Protein AF-A0A1F7S0L2-F1 (afdb_monomer_lite)

Radius of gyration: 21.65 Å; chains: 1; bounding box: 44×36×61 Å

Secondary structure (DSSP, 8-state):
---SHHHHHHHHHTS-GGGG--TTSPP------------HHHHHHHHHHHHHTTS-HHHHHHHHHHHHHHHHHS---

Structure (mmCIF, N/CA/C/O backbone):
data_AF-A0A1F7S0L2-F1
#
_entry.id   AF-A0A1F7S0L2-F1
#
loop_
_atom_site.group_PDB
_atom_site.id
_atom_site.type_symbol
_atom_site.label_atom_id
_atom_site.label_alt_id
_atom_site.label_comp_id
_atom_site.label_asym_id
_atom_site.label_entity_id
_atom_site.label_seq_id
_atom_site.pdbx_PDB_ins_code
_atom_site.Cartn_x
_atom_site.Cartn_y
_atom_site.Cartn_z
_atom_site.occupancy
_atom_site.B_iso_or_equiv
_atom_site.auth_seq_id
_atom_site.auth_comp_id
_atom_site.auth_asym_id
_atom_site.auth_atom_id
_atom_site.pdbx_PDB_model_num
ATOM 1 N N . LYS A 1 1 ? 24.457 -1.526 -24.830 1.00 53.66 1 LYS A N 1
ATOM 2 C CA . LYS A 1 1 ? 24.130 -0.749 -23.607 1.00 53.66 1 LYS A CA 1
ATOM 3 C C . LYS A 1 1 ? 23.417 0.524 -24.040 1.00 53.66 1 LYS A C 1
ATOM 5 O O . LYS A 1 1 ? 24.067 1.371 -24.642 1.00 53.66 1 LYS A O 1
ATOM 10 N N . ALA A 1 2 ? 22.111 0.635 -23.809 1.00 57.94 2 ALA A N 1
ATOM 11 C CA . ALA A 1 2 ? 21.397 1.891 -24.014 1.00 57.94 2 ALA A CA 1
ATOM 12 C C . ALA A 1 2 ? 21.834 2.876 -22.917 1.00 57.94 2 ALA A C 1
ATOM 14 O O . ALA A 1 2 ? 21.759 2.552 -21.736 1.00 57.94 2 ALA A O 1
ATOM 15 N N . GLN A 1 3 ? 22.404 4.016 -23.311 1.00 79.94 3 GLN A N 1
ATOM 16 C CA . GLN A 1 3 ? 22.954 5.021 -22.387 1.00 79.94 3 GLN A CA 1
ATOM 17 C C . GLN A 1 3 ? 22.034 6.239 -22.205 1.00 79.94 3 GLN A C 1
ATOM 19 O O . GLN A 1 3 ? 22.399 7.177 -21.507 1.00 79.94 3 GLN A O 1
ATOM 24 N N . THR A 1 4 ? 20.850 6.222 -22.821 1.00 89.31 4 THR A N 1
ATOM 25 C CA . THR A 1 4 ? 19.807 7.246 -22.676 1.00 89.31 4 THR A CA 1
ATOM 26 C C . THR A 1 4 ? 18.447 6.565 -22.539 1.00 89.31 4 THR A C 1
ATOM 28 O O . THR A 1 4 ? 18.298 5.417 -22.966 1.00 89.31 4 THR A O 1
ATOM 31 N N . VAL A 1 5 ? 17.472 7.257 -21.943 1.00 87.56 5 VAL A N 1
ATOM 32 C CA . VAL A 1 5 ? 16.110 6.732 -21.731 1.00 87.56 5 VAL A CA 1
ATOM 33 C C . VAL A 1 5 ? 15.434 6.434 -23.069 1.00 87.56 5 VAL A C 1
ATOM 35 O O . VAL A 1 5 ? 14.808 5.394 -23.231 1.00 87.56 5 VAL A O 1
ATOM 38 N N . GLU A 1 6 ? 15.652 7.287 -24.064 1.00 89.62 6 GLU A N 1
ATOM 39 C CA . GLU A 1 6 ? 15.117 7.141 -25.418 1.00 89.62 6 GLU A CA 1
ATOM 40 C C . GLU A 1 6 ? 15.645 5.863 -26.075 1.00 89.62 6 GLU A C 1
ATOM 42 O O . GLU A 1 6 ? 14.872 5.058 -26.580 1.00 89.62 6 GLU A O 1
ATOM 47 N N . LYS A 1 7 ? 16.954 5.601 -25.961 1.00 89.31 7 LYS A N 1
ATOM 48 C CA . LYS A 1 7 ? 17.569 4.370 -26.480 1.00 89.31 7 LYS A CA 1
ATOM 49 C C . LYS A 1 7 ? 17.117 3.115 -25.734 1.00 89.31 7 LYS A C 1
ATOM 51 O O . LYS A 1 7 ? 17.221 2.021 -26.279 1.00 89.31 7 LYS A O 1
ATOM 56 N N . MET A 1 8 ? 16.700 3.242 -24.472 1.00 89.56 8 MET A N 1
ATOM 57 C CA . MET A 1 8 ? 16.107 2.132 -23.720 1.00 89.56 8 MET A CA 1
ATOM 58 C C . MET A 1 8 ? 14.695 1.836 -24.234 1.00 89.56 8 MET A C 1
ATOM 60 O O . MET A 1 8 ? 14.358 0.668 -24.381 1.00 89.56 8 MET A O 1
ATOM 64 N N . GLY A 1 9 ? 13.908 2.870 -24.551 1.00 88.06 9 GLY A N 1
ATOM 65 C CA . GLY A 1 9 ? 12.588 2.732 -25.174 1.00 88.06 9 GLY A CA 1
ATOM 66 C C . GLY A 1 9 ? 12.662 2.098 -26.562 1.00 88.06 9 GLY A C 1
ATOM 67 O O . GLY A 1 9 ? 12.079 1.043 -26.768 1.00 88.06 9 GLY A O 1
ATOM 68 N N . GLU A 1 10 ? 13.486 2.651 -27.459 1.00 92.00 10 GLU A N 1
ATOM 69 C CA . GLU A 1 10 ? 13.687 2.125 -28.824 1.00 92.00 10 GLU A CA 1
ATOM 70 C C . GLU A 1 10 ? 14.116 0.651 -28.838 1.00 92.00 10 GLU A C 1
ATOM 72 O O . GLU A 1 10 ? 13.777 -0.105 -29.750 1.00 92.00 10 GLU A O 1
ATOM 77 N N . PHE A 1 11 ? 14.892 0.234 -27.834 1.00 90.06 11 PHE A N 1
ATOM 78 C CA . PHE A 1 11 ? 15.262 -1.162 -27.668 1.00 90.06 11 PHE A CA 1
ATOM 79 C C . PHE A 1 11 ? 14.019 -2.021 -27.406 1.00 90.06 11 PHE A C 1
ATOM 81 O O . PHE A 1 11 ? 13.803 -2.982 -28.136 1.00 90.06 11 PHE A O 1
ATOM 88 N N . TRP A 1 12 ? 13.179 -1.656 -26.436 1.00 91.69 12 TRP A N 1
ATOM 89 C CA . TRP A 1 12 ? 11.965 -2.407 -26.099 1.00 91.69 12 TRP A CA 1
ATOM 90 C C . TRP A 1 12 ? 10.853 -2.311 -27.151 1.00 91.69 12 TRP A C 1
ATOM 92 O O . TRP A 1 12 ? 10.087 -3.254 -27.289 1.00 91.69 12 TRP A O 1
ATOM 102 N N . ASP A 1 13 ? 10.803 -1.250 -27.957 1.00 91.31 13 ASP A N 1
ATOM 103 C CA . ASP A 1 13 ? 9.859 -1.156 -29.083 1.00 91.31 13 ASP A CA 1
ATOM 104 C C . ASP A 1 13 ? 10.115 -2.229 -30.159 1.00 91.31 13 ASP A C 1
ATOM 106 O O . ASP A 1 13 ? 9.212 -2.590 -30.913 1.00 91.31 13 ASP A O 1
ATOM 110 N N . ASN A 1 14 ? 11.351 -2.737 -30.239 1.00 90.50 14 ASN A N 1
ATOM 111 C CA . ASN A 1 14 ? 11.789 -3.707 -31.247 1.00 90.50 14 ASN A CA 1
ATOM 112 C C . ASN A 1 14 ? 12.132 -5.092 -30.673 1.00 90.50 14 ASN A C 1
ATOM 114 O O . ASN A 1 14 ? 12.589 -5.954 -31.422 1.00 90.50 14 ASN A O 1
ATOM 118 N N . HIS A 1 15 ? 11.964 -5.304 -29.367 1.00 89.69 15 HIS A N 1
ATOM 119 C CA . HIS A 1 15 ? 12.337 -6.543 -28.686 1.00 89.69 15 HIS A CA 1
ATOM 120 C C . HIS A 1 15 ? 11.204 -7.011 -27.775 1.00 89.69 15 HIS A C 1
ATOM 122 O O . HIS A 1 15 ? 10.692 -6.228 -26.976 1.00 89.69 15 HIS A O 1
ATOM 128 N N . ASP A 1 16 ? 10.846 -8.294 -27.850 1.00 86.38 16 ASP A N 1
ATOM 129 C CA . ASP A 1 16 ? 9.861 -8.864 -26.937 1.00 86.38 16 ASP A CA 1
ATOM 130 C C . ASP A 1 16 ? 10.502 -9.141 -25.569 1.00 86.38 16 ASP A C 1
ATOM 132 O O . ASP A 1 16 ? 11.657 -9.557 -25.465 1.00 86.38 16 ASP A O 1
ATOM 136 N N . PHE A 1 17 ? 9.753 -8.913 -24.491 1.00 82.75 17 PHE A N 1
ATOM 137 C CA . PHE A 1 17 ? 10.234 -9.188 -23.137 1.00 82.75 17 PHE A CA 1
ATOM 138 C C . PHE A 1 17 ? 10.576 -10.672 -22.930 1.00 82.75 17 PHE A C 1
ATOM 140 O O . PHE A 1 17 ? 11.550 -10.988 -22.245 1.00 82.75 17 PHE A O 1
ATOM 147 N N . THR A 1 18 ? 9.813 -11.575 -23.550 1.00 83.81 18 THR A N 1
ATOM 148 C CA . THR A 1 18 ? 9.983 -13.029 -23.432 1.00 83.81 18 THR A CA 1
ATOM 149 C C . THR A 1 18 ? 11.294 -13.531 -24.036 1.00 83.81 18 THR A C 1
ATOM 151 O O . THR A 1 18 ? 11.824 -14.532 -23.561 1.00 83.81 18 THR A O 1
ATOM 154 N N . ASP A 1 19 ? 11.890 -12.797 -24.983 1.00 84.94 19 ASP A N 1
ATOM 155 C CA . ASP A 1 19 ? 13.199 -13.130 -25.569 1.00 84.94 19 ASP A CA 1
ATOM 156 C C . ASP A 1 19 ? 14.353 -12.997 -24.558 1.00 84.94 19 ASP A C 1
ATOM 158 O O . ASP A 1 19 ? 15.430 -13.572 -24.738 1.00 84.94 19 ASP A O 1
ATOM 162 N N . PHE A 1 20 ? 14.134 -12.233 -23.485 1.00 82.69 20 PHE A N 1
ATOM 163 C CA . PHE A 1 20 ? 15.091 -12.008 -22.399 1.00 82.69 20 PHE A CA 1
ATOM 164 C C . PHE A 1 20 ? 14.677 -12.703 -21.103 1.00 82.69 20 PHE A C 1
ATOM 166 O O . PHE A 1 20 ? 15.378 -12.572 -20.093 1.00 82.69 20 PHE A O 1
ATOM 173 N N . ASP A 1 21 ? 13.564 -13.441 -21.120 1.00 79.06 21 ASP A N 1
ATOM 174 C CA . ASP A 1 21 ? 13.125 -14.212 -19.972 1.00 79.06 21 ASP A CA 1
ATOM 175 C C . ASP A 1 21 ? 14.088 -15.383 -19.742 1.00 79.06 21 ASP A C 1
ATOM 177 O O . ASP A 1 21 ? 14.351 -16.222 -20.610 1.00 79.06 21 ASP A O 1
ATOM 181 N N . ASN A 1 22 ? 14.683 -15.420 -18.554 1.00 79.62 22 ASN A N 1
ATOM 182 C CA . ASN A 1 22 ? 15.616 -16.472 -18.201 1.00 79.62 22 ASN A CA 1
ATOM 183 C C . ASN A 1 22 ? 14.815 -17.669 -17.691 1.00 79.62 22 ASN A C 1
ATOM 185 O O . ASN A 1 22 ? 14.451 -17.708 -16.523 1.00 79.62 22 ASN A O 1
ATOM 189 N N . SER A 1 23 ? 14.630 -18.681 -18.538 1.00 72.31 23 SER A N 1
ATOM 190 C CA . SER A 1 23 ? 13.962 -19.947 -18.177 1.00 72.31 23 SER A CA 1
ATOM 191 C C . SER A 1 23 ? 14.544 -20.676 -16.948 1.00 72.31 23 SER A C 1
ATOM 193 O O . SER A 1 23 ? 13.891 -21.557 -16.392 1.00 72.31 23 SER A O 1
ATOM 195 N N . GLY A 1 24 ? 15.763 -20.333 -16.510 1.00 77.69 24 GLY A N 1
ATOM 196 C CA . GLY A 1 24 ? 16.374 -20.833 -15.275 1.00 77.69 24 GLY A CA 1
ATOM 197 C C . GLY A 1 24 ? 16.182 -19.932 -14.047 1.00 77.69 24 GLY A C 1
ATOM 198 O O . GLY A 1 24 ? 16.598 -20.313 -12.950 1.00 77.69 24 GLY A O 1
ATOM 199 N N . ALA A 1 25 ? 15.601 -18.741 -14.200 1.00 79.25 25 ALA A N 1
ATOM 200 C CA . ALA A 1 25 ? 15.266 -17.868 -13.085 1.00 79.25 25 ALA A CA 1
ATOM 201 C C . ALA A 1 25 ? 13.998 -18.391 -12.387 1.00 79.25 25 ALA A C 1
ATOM 203 O O . ALA A 1 25 ? 13.013 -18.709 -13.048 1.00 79.25 25 ALA A O 1
ATOM 204 N N . PRO A 1 26 ? 14.000 -18.516 -11.050 1.00 78.88 26 PRO A N 1
ATOM 205 C CA . PRO A 1 26 ? 12.820 -18.967 -10.334 1.00 78.88 26 PRO A CA 1
ATOM 206 C C . PRO A 1 26 ? 11.723 -17.903 -10.392 1.00 78.88 26 PRO A C 1
ATOM 208 O O . PRO A 1 26 ? 11.975 -16.734 -10.093 1.00 78.88 26 PRO A O 1
ATOM 211 N N . ASP A 1 27 ? 10.493 -18.329 -10.679 1.00 80.19 27 ASP A N 1
ATOM 212 C CA . ASP A 1 27 ? 9.321 -17.466 -10.549 1.00 80.19 27 ASP A CA 1
ATOM 213 C C . ASP A 1 27 ? 9.238 -16.885 -9.136 1.00 80.19 27 ASP A C 1
ATOM 215 O O . ASP A 1 27 ? 9.288 -17.605 -8.127 1.00 80.19 27 ASP A O 1
ATOM 219 N N . VAL A 1 28 ? 9.034 -15.571 -9.050 1.00 81.31 28 VAL A N 1
ATOM 220 C CA . VAL A 1 28 ? 8.744 -14.922 -7.773 1.00 81.31 28 VAL A CA 1
ATOM 221 C C . VAL A 1 28 ? 7.323 -15.292 -7.359 1.00 81.31 28 VAL A C 1
ATOM 223 O O . VAL A 1 28 ? 6.339 -14.693 -7.787 1.00 81.31 28 VAL A O 1
ATOM 226 N N . LYS A 1 29 ? 7.209 -16.290 -6.483 1.00 82.50 29 LYS A N 1
ATOM 227 C CA . LYS A 1 29 ? 5.938 -16.658 -5.857 1.00 82.50 29 LYS A CA 1
ATOM 228 C C . LYS A 1 29 ? 5.651 -15.714 -4.700 1.00 82.50 29 LYS A C 1
ATOM 230 O O . LYS A 1 29 ? 6.216 -15.860 -3.619 1.00 82.50 29 LYS A O 1
ATOM 235 N N . PHE A 1 30 ? 4.735 -14.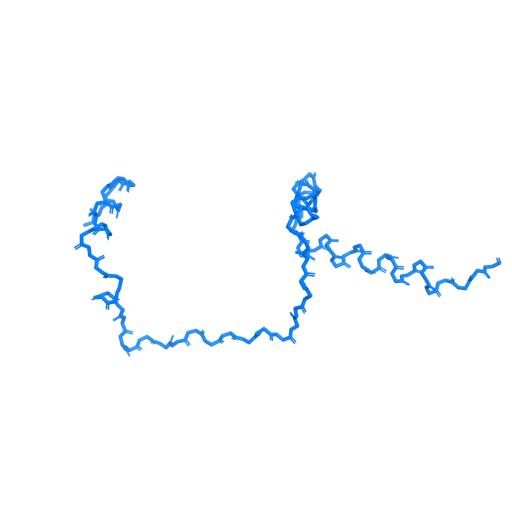779 -4.903 1.00 82.31 30 PHE A N 1
ATOM 236 C CA . PHE A 1 30 ? 4.142 -14.019 -3.811 1.00 82.31 30 PHE A CA 1
ATOM 237 C C . PHE A 1 30 ? 2.712 -14.495 -3.560 1.00 82.31 30 PHE A C 1
ATOM 239 O O . PHE A 1 30 ? 1.975 -14.857 -4.476 1.00 82.31 30 PHE A O 1
ATOM 246 N N . LYS A 1 31 ? 2.322 -14.510 -2.286 1.00 86.94 31 LYS A N 1
ATOM 247 C CA . LYS A 1 31 ? 0.962 -14.822 -1.858 1.00 86.94 31 LYS A CA 1
ATOM 248 C C . LYS A 1 31 ? 0.372 -13.578 -1.222 1.00 86.94 31 LYS A C 1
ATOM 250 O O . LYS A 1 31 ? 0.841 -13.144 -0.173 1.00 86.94 31 LYS A O 1
ATOM 255 N N . VAL A 1 32 ? -0.677 -13.039 -1.831 1.00 85.00 32 VAL A N 1
ATOM 256 C CA . VAL A 1 32 ? -1.497 -12.011 -1.188 1.00 85.00 32 VAL A CA 1
ATOM 257 C C . VAL A 1 32 ? -2.312 -12.704 -0.099 1.00 85.00 32 VAL A C 1
ATOM 259 O O . VAL A 1 32 ? -3.188 -13.517 -0.385 1.00 85.00 32 VAL A O 1
ATOM 262 N N . THR A 1 33 ? -1.961 -12.465 1.162 1.00 88.69 33 THR A N 1
ATOM 263 C CA . THR A 1 33 ? -2.611 -13.111 2.314 1.00 88.69 33 THR A CA 1
ATOM 264 C C . THR A 1 33 ? -3.908 -12.420 2.715 1.00 88.69 33 THR A C 1
ATOM 266 O O . THR A 1 33 ? -4.795 -13.070 3.261 1.00 88.69 33 THR A O 1
ATOM 269 N N . CYS A 1 34 ? -4.027 -11.122 2.442 1.00 86.31 34 CYS A N 1
ATOM 270 C CA . CYS A 1 34 ? -5.203 -10.311 2.720 1.00 86.31 34 CYS A CA 1
ATOM 271 C C . CYS A 1 34 ? -5.231 -9.119 1.760 1.00 86.31 34 CYS A C 1
ATOM 273 O O . CYS A 1 34 ? -4.191 -8.515 1.495 1.00 86.31 34 CYS A O 1
ATOM 275 N N . ALA A 1 35 ? -6.414 -8.786 1.252 1.00 90.31 35 ALA A N 1
ATOM 276 C CA . ALA A 1 35 ? -6.648 -7.584 0.468 1.00 90.31 35 ALA A CA 1
ATOM 277 C C . ALA A 1 35 ? -8.050 -7.053 0.764 1.00 90.31 35 ALA A C 1
ATOM 279 O O . ALA A 1 35 ? -9.006 -7.823 0.860 1.00 90.31 35 ALA A O 1
ATOM 280 N N . VAL A 1 36 ? -8.160 -5.733 0.880 1.00 91.06 36 VAL A N 1
ATOM 281 C CA . VAL A 1 36 ? -9.437 -5.020 0.934 1.00 91.06 36 VAL A CA 1
ATOM 282 C C . VAL A 1 36 ? -9.425 -4.025 -0.223 1.00 91.06 36 VAL A C 1
ATOM 284 O O . VAL A 1 36 ? -8.522 -3.185 -0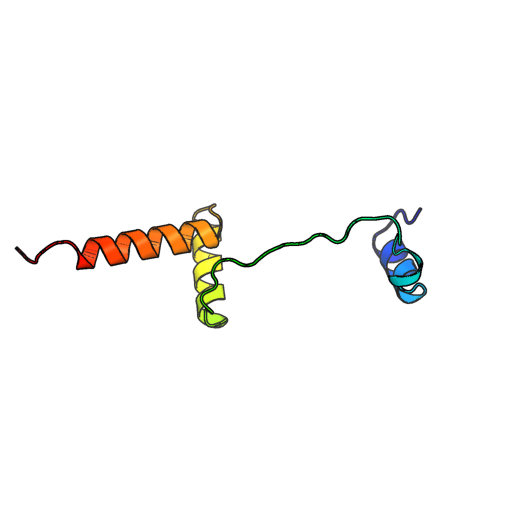.260 1.00 91.06 36 VAL A O 1
ATOM 287 N N . PRO A 1 37 ? -10.352 -4.123 -1.191 1.00 93.88 37 PRO A N 1
ATOM 288 C CA . PRO A 1 37 ? -10.420 -3.158 -2.279 1.00 93.88 37 PRO A CA 1
ATOM 289 C C . PRO A 1 37 ? -10.795 -1.774 -1.733 1.00 93.88 37 PRO A C 1
ATOM 291 O O . PRO A 1 37 ? -11.626 -1.653 -0.833 1.00 93.88 37 PRO A O 1
ATOM 294 N N . ILE A 1 38 ? -10.172 -0.735 -2.286 1.00 95.00 38 ILE A N 1
ATOM 295 C CA . ILE A 1 38 ? -10.423 0.670 -1.954 1.00 95.00 38 ILE A CA 1
ATOM 296 C C . ILE A 1 38 ? -10.798 1.381 -3.251 1.00 95.00 38 ILE A C 1
ATOM 298 O O . ILE A 1 38 ? -10.134 1.194 -4.269 1.00 95.00 38 ILE A O 1
ATOM 302 N N . GLU A 1 39 ? -11.846 2.198 -3.202 1.00 97.69 39 GLU A N 1
ATOM 303 C CA . GLU A 1 39 ? -12.242 3.055 -4.320 1.00 97.69 39 GLU A CA 1
ATOM 304 C C . GLU A 1 39 ? -11.095 3.973 -4.764 1.00 97.69 39 GLU A C 1
ATOM 306 O O . GLU A 1 39 ? -10.380 4.537 -3.931 1.00 97.69 39 GLU A O 1
ATOM 311 N N . LEU A 1 40 ? -10.935 4.155 -6.078 1.00 96.44 40 LEU A N 1
ATOM 312 C CA . LEU A 1 40 ? -9.784 4.859 -6.65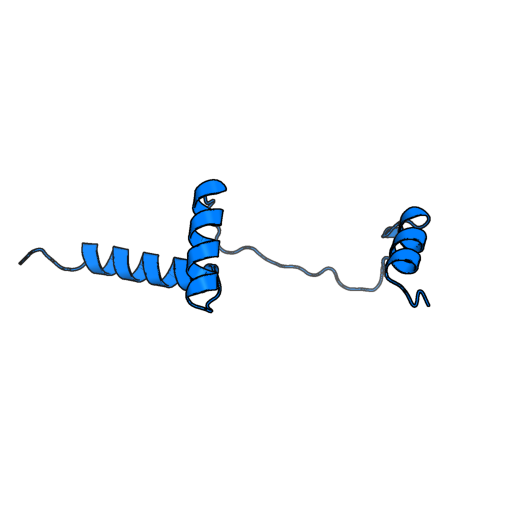9 1.00 96.44 40 LEU A CA 1
ATOM 313 C C . LEU A 1 40 ? -9.680 6.316 -6.186 1.00 96.44 40 LEU A C 1
ATOM 315 O O . LEU A 1 40 ? -8.600 6.785 -5.814 1.00 96.44 40 LEU A O 1
ATOM 319 N N . ASP A 1 41 ? -10.807 7.024 -6.155 1.00 98.06 41 ASP A N 1
ATOM 320 C CA . ASP A 1 41 ? -10.846 8.418 -5.711 1.00 98.06 41 ASP A CA 1
ATOM 321 C C . ASP A 1 41 ? -10.492 8.537 -4.225 1.00 98.06 41 ASP A C 1
ATOM 323 O O . ASP A 1 41 ? -9.761 9.441 -3.815 1.00 98.06 41 ASP A O 1
ATOM 327 N N . LEU A 1 42 ? -10.951 7.582 -3.411 1.00 97.38 42 LEU A N 1
ATOM 328 C CA . LEU A 1 42 ? -10.607 7.526 -1.996 1.00 97.38 42 LEU A CA 1
ATOM 329 C C . LEU A 1 42 ? -9.115 7.242 -1.810 1.00 97.38 42 LEU A C 1
ATOM 331 O O . LEU A 1 42 ? -8.460 7.947 -1.042 1.00 97.38 42 LEU A O 1
ATOM 335 N N . LEU A 1 43 ? -8.565 6.263 -2.530 1.00 97.62 43 LEU A N 1
ATOM 336 C CA . LEU A 1 43 ? -7.138 5.946 -2.489 1.00 97.62 43 LEU A CA 1
ATOM 337 C C . LEU A 1 43 ? -6.291 7.172 -2.851 1.00 97.62 43 LEU A C 1
ATOM 339 O O . LEU A 1 43 ? -5.364 7.507 -2.118 1.00 97.62 43 LEU A O 1
ATOM 343 N N . THR A 1 44 ? -6.684 7.908 -3.892 1.00 97.94 44 THR A N 1
ATOM 344 C CA . THR A 1 44 ? -6.021 9.151 -4.316 1.00 97.94 44 THR A CA 1
ATOM 345 C C . THR A 1 44 ? -5.985 10.197 -3.194 1.00 97.94 44 THR A C 1
ATOM 347 O O . THR A 1 44 ? -4.990 10.902 -3.000 1.00 97.94 44 THR A O 1
ATOM 350 N N . LEU A 1 45 ? -7.069 10.333 -2.426 1.00 98.12 45 LEU A N 1
ATOM 351 C CA . LEU A 1 45 ? -7.113 11.251 -1.284 1.00 98.12 45 LEU A CA 1
ATOM 352 C C . LEU A 1 45 ? -6.216 10.775 -0.135 1.00 98.12 45 LEU A C 1
ATOM 354 O O . LEU A 1 45 ? -5.517 11.591 0.472 1.00 98.12 45 LEU A O 1
ATOM 358 N N . VAL A 1 46 ? -6.203 9.472 0.146 1.00 97.62 46 VAL A N 1
ATOM 359 C CA . VAL A 1 46 ? -5.335 8.868 1.167 1.00 97.62 46 VAL A CA 1
ATOM 360 C C . VAL A 1 46 ? -3.861 9.058 0.796 1.00 97.62 46 VAL A C 1
ATOM 362 O O . VAL A 1 46 ? -3.064 9.437 1.652 1.00 97.62 46 VAL A O 1
ATOM 365 N N . GLU A 1 47 ? -3.501 8.872 -0.473 1.00 98.06 47 GLU A N 1
ATOM 366 C CA . GLU A 1 47 ? -2.149 9.076 -1.004 1.00 98.06 47 GLU A CA 1
ATOM 367 C C . GLU A 1 47 ? -1.640 10.492 -0.781 1.00 98.06 47 GLU A C 1
ATOM 369 O O . GLU A 1 47 ? -0.549 10.679 -0.238 1.00 98.06 47 GLU A O 1
ATOM 374 N N . LYS A 1 48 ? -2.464 11.495 -1.100 1.00 98.25 48 LYS A N 1
ATOM 375 C CA . LYS A 1 48 ? -2.136 12.901 -0.829 1.00 98.25 48 LYS A CA 1
ATOM 376 C C . LYS A 1 48 ? -1.862 13.133 0.656 1.00 98.25 48 LYS A C 1
ATOM 378 O O . LYS A 1 48 ? -0.896 13.804 1.009 1.00 98.25 48 LYS A O 1
ATOM 383 N N . GLN A 1 49 ? -2.679 12.558 1.538 1.00 98.19 49 GLN A N 1
ATOM 384 C CA . GLN A 1 49 ? -2.485 12.691 2.985 1.00 98.19 49 GLN A CA 1
ATOM 385 C C . GLN A 1 49 ? -1.228 11.967 3.481 1.00 98.19 49 GLN A C 1
ATOM 387 O O . GLN A 1 49 ? -0.527 12.487 4.348 1.00 98.19 49 GLN A O 1
ATOM 392 N N . ALA A 1 50 ? -0.918 10.794 2.930 1.00 98.00 50 ALA A N 1
ATOM 393 C CA . ALA A 1 50 ? 0.282 10.035 3.268 1.00 98.00 50 ALA A CA 1
ATOM 394 C C . ALA A 1 50 ? 1.547 10.798 2.854 1.00 98.00 50 ALA A C 1
ATOM 396 O O . ALA A 1 50 ? 2.461 10.962 3.665 1.00 98.00 50 ALA A O 1
ATOM 397 N N . GLN A 1 51 ? 1.544 11.364 1.643 1.00 98.00 51 GLN A N 1
ATOM 398 C CA . GLN A 1 51 ? 2.633 12.184 1.121 1.00 98.00 51 GLN A CA 1
ATOM 399 C C . GLN A 1 51 ? 2.874 13.433 1.977 1.00 98.00 51 GLN A C 1
ATOM 401 O O . GLN A 1 51 ? 4.012 13.692 2.361 1.00 98.00 51 GLN A O 1
ATOM 406 N N . LEU A 1 52 ? 1.816 14.168 2.340 1.00 97.94 52 LEU A N 1
ATOM 407 C CA . LEU A 1 52 ? 1.919 15.347 3.214 1.00 97.94 52 LEU A CA 1
ATOM 408 C C . LEU A 1 52 ? 2.503 15.016 4.594 1.00 97.94 52 LEU A C 1
ATOM 410 O O . LEU A 1 52 ? 3.145 15.859 5.214 1.00 97.94 52 LEU A O 1
ATOM 414 N N . ARG A 1 53 ? 2.284 13.790 5.077 1.00 96.12 53 ARG A N 1
ATOM 415 C CA . ARG A 1 53 ? 2.788 13.295 6.366 1.00 96.12 53 ARG A CA 1
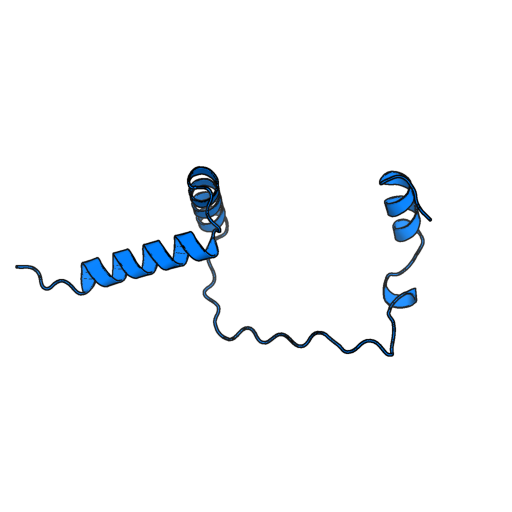ATOM 416 C C . ARG A 1 53 ? 4.150 12.601 6.258 1.00 96.12 53 ARG A C 1
ATOM 418 O O . ARG A 1 53 ? 4.687 12.196 7.284 1.00 96.12 53 ARG A O 1
ATOM 425 N N . GLY A 1 54 ? 4.697 12.441 5.050 1.00 97.38 54 GLY A N 1
ATOM 426 C CA . GLY A 1 54 ? 5.965 11.748 4.815 1.00 97.38 54 GLY A CA 1
ATOM 427 C C . GLY A 1 54 ? 5.933 10.252 5.150 1.00 97.38 54 GLY A C 1
ATOM 428 O O . GLY A 1 54 ? 6.967 9.683 5.492 1.00 97.38 54 GLY A O 1
ATOM 429 N N . VAL A 1 55 ? 4.762 9.611 5.085 1.00 97.94 55 VAL A N 1
ATOM 430 C CA . VAL A 1 55 ? 4.585 8.180 5.385 1.00 97.94 55 VAL A CA 1
ATOM 431 C C . VAL A 1 55 ? 4.060 7.426 4.171 1.00 97.94 55 VAL A C 1
ATOM 433 O O . VAL A 1 55 ? 3.500 8.010 3.245 1.00 97.94 55 VAL A O 1
ATOM 436 N N . LYS A 1 56 ? 4.205 6.099 4.179 1.00 97.81 56 LYS A N 1
ATOM 437 C CA . LYS A 1 56 ? 3.584 5.252 3.160 1.00 97.81 56 LYS A CA 1
ATOM 438 C C . LYS A 1 56 ? 2.066 5.199 3.341 1.00 97.81 56 LYS A C 1
ATOM 440 O O . LYS A 1 56 ? 1.560 5.226 4.463 1.00 97.81 56 LYS A O 1
ATOM 445 N N . VAL A 1 57 ? 1.355 5.033 2.229 1.00 97.25 57 VAL A N 1
ATOM 446 C CA . VAL A 1 57 ? -0.109 4.878 2.178 1.00 97.25 57 VAL A CA 1
ATOM 447 C C . VAL A 1 57 ? -0.578 3.727 3.063 1.00 97.25 57 VAL A C 1
ATOM 449 O O . VAL A 1 57 ? -1.465 3.915 3.890 1.00 97.25 57 VAL A O 1
ATOM 452 N N . GLU A 1 58 ? 0.075 2.564 2.955 1.00 95.69 58 GLU A N 1
ATOM 453 C CA . GLU A 1 58 ? -0.215 1.379 3.776 1.00 95.69 58 GLU A CA 1
ATOM 454 C C . GLU A 1 58 ? -0.127 1.683 5.280 1.00 95.69 58 GLU A C 1
ATOM 456 O O . GLU A 1 58 ? -0.975 1.262 6.066 1.00 95.69 58 GLU A O 1
ATOM 461 N N . THR A 1 59 ? 0.867 2.475 5.692 1.00 97.56 59 THR A N 1
ATOM 462 C CA . THR A 1 59 ? 1.065 2.865 7.088 1.00 97.56 59 THR A CA 1
ATOM 463 C C . THR A 1 59 ? -0.056 3.786 7.546 1.00 97.56 59 THR A C 1
ATOM 465 O O . THR A 1 59 ? -0.611 3.580 8.624 1.00 97.56 59 THR A O 1
ATOM 468 N N . LEU A 1 60 ? -0.425 4.773 6.724 1.00 97.75 60 LEU A N 1
ATOM 469 C CA . LEU A 1 60 ? -1.502 5.703 7.051 1.00 97.75 60 LEU A CA 1
ATOM 470 C C . LEU A 1 60 ? -2.850 4.985 7.189 1.00 97.75 60 LEU A C 1
ATOM 472 O O . LEU A 1 60 ? -3.556 5.215 8.169 1.00 97.75 60 LEU A O 1
ATOM 476 N N . VAL A 1 61 ? -3.178 4.089 6.252 1.00 97.00 61 VAL A N 1
ATOM 477 C CA . VAL A 1 61 ? -4.409 3.284 6.297 1.00 97.00 61 VAL A CA 1
ATOM 478 C C . VAL A 1 61 ? -4.459 2.455 7.578 1.00 97.00 61 VAL A C 1
ATOM 480 O O . VAL A 1 61 ? -5.456 2.502 8.295 1.00 97.00 61 VAL A O 1
ATOM 483 N N . ASN A 1 62 ? -3.373 1.755 7.916 1.00 96.19 62 ASN A N 1
ATOM 484 C CA . ASN A 1 62 ? -3.316 0.941 9.131 1.00 96.19 62 ASN A CA 1
ATOM 485 C C . ASN A 1 62 ? -3.519 1.775 10.405 1.00 96.19 62 ASN A C 1
ATOM 487 O O . ASN A 1 62 ? -4.300 1.381 11.271 1.00 96.19 62 ASN A O 1
ATOM 491 N N . LEU A 1 63 ? -2.879 2.943 10.508 1.00 97.31 63 LEU A N 1
ATOM 492 C CA . LEU A 1 63 ? -3.040 3.838 11.659 1.00 97.31 63 LEU A CA 1
ATOM 493 C C . LEU A 1 63 ? -4.476 4.357 11.789 1.00 97.31 63 LEU A C 1
ATOM 495 O O . LEU A 1 63 ? -5.027 4.382 12.889 1.00 97.31 63 LEU A O 1
ATOM 499 N N . TRP A 1 64 ? -5.105 4.751 10.680 1.00 96.88 64 TRP A N 1
ATOM 500 C CA . TRP A 1 64 ? -6.494 5.212 10.692 1.00 96.88 64 TRP A CA 1
ATOM 501 C C . TRP A 1 64 ? -7.473 4.105 11.070 1.00 96.88 64 TRP A C 1
ATOM 503 O O . TRP A 1 64 ? -8.383 4.355 11.859 1.00 96.88 64 TRP A O 1
ATOM 513 N N . LEU A 1 65 ? -7.275 2.882 10.572 1.00 96.31 65 LEU A N 1
ATOM 514 C CA . LEU A 1 65 ? -8.089 1.732 10.969 1.00 96.31 65 LEU A CA 1
ATOM 515 C C . LEU A 1 65 ? -7.930 1.426 12.462 1.00 96.31 65 LEU A C 1
ATOM 517 O O . LEU A 1 65 ? -8.932 1.274 13.156 1.00 96.31 65 LEU A O 1
ATOM 521 N N . GLN A 1 66 ? -6.699 1.410 12.982 1.00 96.81 66 GLN A N 1
ATOM 522 C CA . GLN A 1 66 ? -6.440 1.223 14.413 1.00 96.81 66 GLN A CA 1
ATOM 523 C C . GLN A 1 66 ? -7.116 2.300 15.264 1.00 96.81 66 GLN A C 1
ATOM 525 O O . GLN A 1 66 ? -7.775 1.976 16.251 1.00 96.81 66 GLN A O 1
ATOM 530 N N . GLN A 1 67 ? -7.002 3.569 14.864 1.00 96.12 67 GLN A N 1
ATOM 531 C CA . GLN A 1 67 ? -7.657 4.676 15.554 1.00 96.12 67 GLN A CA 1
ATOM 532 C C . GLN A 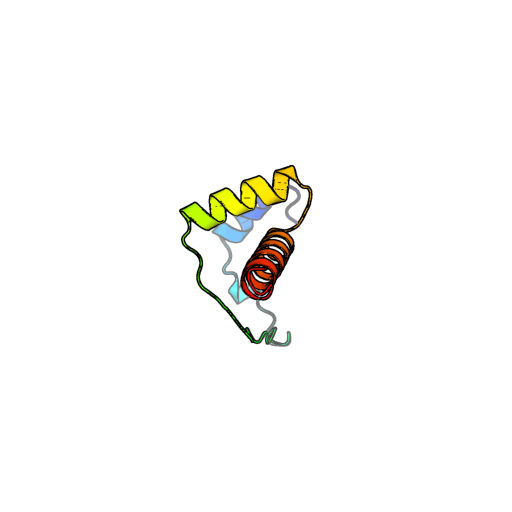1 67 ? -9.180 4.508 15.552 1.00 96.12 67 GLN A C 1
ATOM 534 O O . GLN A 1 67 ? -9.808 4.624 16.602 1.00 96.12 67 GLN A O 1
ATOM 539 N N . LYS A 1 68 ? -9.781 4.203 14.396 1.00 96.12 68 LYS A N 1
ATOM 540 C CA . LYS A 1 68 ? -11.232 4.026 14.282 1.00 96.12 68 LYS A CA 1
ATOM 541 C C . LYS A 1 68 ? -11.728 2.860 15.126 1.00 96.12 68 LYS A C 1
ATOM 543 O O . LYS A 1 68 ? -12.715 3.008 15.835 1.00 96.12 68 LYS A O 1
ATOM 548 N N . LEU A 1 69 ? -11.024 1.733 15.117 1.00 96.31 69 LEU A N 1
ATOM 549 C CA . LEU A 1 69 ? -11.358 0.592 15.971 1.00 96.31 69 LEU A CA 1
ATOM 550 C C . LEU A 1 69 ? -11.246 0.942 17.462 1.00 96.31 69 LEU A C 1
ATOM 552 O O . LEU A 1 69 ? -12.113 0.551 18.238 1.00 96.31 69 LEU A O 1
ATOM 556 N N . ALA A 1 70 ? -10.238 1.727 17.852 1.00 95.19 70 ALA A N 1
ATOM 557 C CA . ALA A 1 70 ? -10.079 2.196 19.227 1.00 95.19 70 ALA A CA 1
ATOM 558 C C . ALA A 1 70 ? -11.195 3.163 19.670 1.00 95.19 70 ALA A C 1
ATOM 560 O O . ALA A 1 70 ? -11.561 3.185 20.846 1.00 95.19 70 ALA A O 1
ATOM 561 N N . GLU A 1 71 ? -11.743 3.964 18.749 1.00 95.19 71 GLU A N 1
ATOM 562 C CA . GLU A 1 71 ? -12.918 4.810 19.002 1.00 95.19 71 GLU A CA 1
ATOM 563 C C . GLU A 1 71 ? -14.160 3.954 19.305 1.00 95.19 71 GLU A C 1
ATOM 565 O O . GLU A 1 71 ? -14.864 4.244 20.268 1.00 95.19 71 GLU A O 1
ATOM 570 N N . TYR A 1 72 ? -14.388 2.865 18.560 1.00 90.88 72 TYR A N 1
ATOM 571 C CA . TYR A 1 72 ? -15.514 1.948 18.799 1.00 90.88 72 TYR A CA 1
ATOM 572 C C . TYR A 1 72 ? -15.333 1.038 20.021 1.00 90.88 72 TYR A C 1
ATOM 574 O O . TYR A 1 72 ? -16.319 0.572 20.587 1.00 90.88 72 TYR A O 1
ATOM 582 N N . SER A 1 73 ? -14.092 0.757 20.430 1.00 81.81 73 SER A N 1
ATOM 583 C CA . SER A 1 73 ? -13.813 -0.106 21.583 1.00 81.81 73 SER A CA 1
ATOM 584 C C . SER A 1 73 ? -13.861 0.622 22.924 1.00 81.81 73 SER A C 1
ATOM 586 O O . SER A 1 73 ? -13.844 -0.035 23.964 1.00 81.81 73 SER A O 1
ATOM 588 N N . LYS A 1 74 ? -13.872 1.961 22.941 1.00 69.25 74 LYS A N 1
ATOM 589 C CA . LYS A 1 74 ? -14.111 2.713 24.176 1.00 69.25 74 LYS A CA 1
ATOM 590 C C . LYS A 1 74 ? -15.605 2.614 24.502 1.00 69.25 74 LYS A C 1
ATOM 592 O O . LYS A 1 74 ? -16.403 3.146 23.731 1.00 69.25 74 LYS A O 1
ATOM 597 N N . PRO A 1 75 ? -16.014 1.954 25.603 1.00 57.28 75 PRO A N 1
ATOM 598 C CA . PRO A 1 75 ? -17.400 2.034 26.034 1.00 57.28 75 PRO A CA 1
ATOM 599 C C . PRO A 1 75 ? -17.712 3.510 26.283 1.00 57.28 75 PRO A C 1
ATOM 601 O O . PRO A 1 75 ? -16.927 4.200 26.937 1.00 57.28 75 PRO A O 1
ATOM 604 N N . SER A 1 76 ? -18.811 4.000 25.704 1.00 55.25 76 SER A N 1
A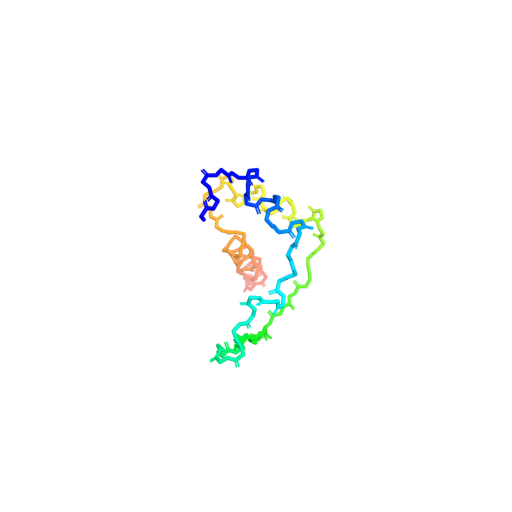TOM 605 C CA . SER A 1 76 ? -19.345 5.321 26.032 1.00 55.25 76 SER A CA 1
ATOM 606 C C . SER A 1 76 ? -19.456 5.405 27.553 1.00 55.25 76 SER A C 1
ATOM 608 O O . SER A 1 76 ? -20.185 4.613 28.150 1.00 55.25 76 SER A O 1
ATOM 610 N N . ALA A 1 77 ? -18.665 6.292 28.156 1.00 51.16 77 ALA A N 1
ATOM 611 C CA . ALA A 1 77 ? -18.812 6.667 29.556 1.00 51.16 77 ALA A CA 1
ATOM 612 C C . ALA A 1 77 ? -20.111 7.457 29.753 1.00 51.16 77 ALA A C 1
ATOM 614 O O . ALA A 1 77 ? -20.544 8.116 28.775 1.00 51.16 77 ALA A O 1
#

InterPro domains:
  IPR022148 CopG antitoxin [PF12441] (7-68)

Foldseek 3Di:
DQPDPVSVVVVPVPDDPVVVDDPPDDDDDDDPPDDDDDDPVVLVVLCVVCVVVVHDSVVSVVVVVVVVVVVVPPPDD

Sequence (77 aa):
KAQTVEKMGEFWDNHDFTDFDNSGAPDVKFKVTCAVPIELDLLTLVEKQAQLRGVKVETLVNLWLQQKLAEYSKPSA

Organism: NCBI:txid1817878

pLDDT: mean 88.48, std 11.27, range [51.16, 98.25]